Protein AF-A0A6P0NFQ8-F1 (afdb_monomer_lite)

Sequence (67 aa):
MAVDKELEIKLQFLDEADEYLQTLDGSLLDLAQTGVLQDNINAALRSAHSIKGGAAMMGFVLLSDFA

Secondary structure (DSSP, 8-state):
-HHHHHHHHHHHHHHHHHHHHHHHHHHHHHHHHH---HHHHHHHHHHHHHHHHHHHHHT-HHHHHH-

Radius of gyration: 14.19 Å; chains: 1; bounding box: 35×18×37 Å

Foldseek 3Di:
DVVVVLVVLVVVLVVLLVVLVVQLVVLVVCCVVVNDDPVSVVSNVVSLVSQLVSCVVNVVVVRNVVD

Structure (mmCIF, N/CA/C/O backbone):
data_AF-A0A6P0NFQ8-F1
#
_entry.id   AF-A0A6P0NFQ8-F1
#
loop_
_atom_site.group_PDB
_atom_site.id
_atom_site.type_symbol
_atom_site.label_atom_id
_atom_site.label_alt_id
_atom_site.label_comp_id
_atom_site.label_asym_id
_atom_site.label_entity_id
_atom_site.label_seq_id
_atom_site.pdbx_PDB_ins_code
_atom_site.Cartn_x
_atom_site.Cartn_y
_atom_site.Cartn_z
_atom_site.occupancy
_atom_site.B_iso_or_equiv
_atom_site.auth_seq_id
_atom_site.auth_comp_id
_atom_site.auth_asym_id
_atom_site.auth_atom_id
_atom_site.pdbx_PDB_model_num
ATOM 1 N N . MET A 1 1 ? 19.801 -9.063 -21.187 1.00 61.28 1 MET A N 1
ATOM 2 C CA . MET A 1 1 ? 20.379 -9.111 -19.825 1.00 61.28 1 MET A CA 1
ATOM 3 C C . MET A 1 1 ? 19.947 -7.929 -18.957 1.00 61.28 1 MET A C 1
ATOM 5 O O . MET A 1 1 ? 19.380 -8.196 -17.918 1.00 61.28 1 MET A O 1
ATOM 9 N N . ALA A 1 2 ? 20.135 -6.654 -19.337 1.00 63.56 2 ALA A N 1
ATOM 10 C CA . ALA A 1 2 ? 19.701 -5.523 -18.487 1.00 63.56 2 ALA A CA 1
ATOM 11 C C . ALA A 1 2 ? 18.165 -5.363 -18.367 1.00 63.56 2 ALA A C 1
ATOM 13 O O . ALA A 1 2 ? 17.662 -5.148 -17.273 1.00 63.56 2 ALA A O 1
ATOM 14 N N . VAL A 1 3 ? 17.430 -5.544 -19.473 1.00 70.44 3 VAL A N 1
ATOM 15 C CA . VAL A 1 3 ? 15.948 -5.480 -19.513 1.00 70.44 3 VAL A CA 1
ATOM 16 C C . VAL A 1 3 ? 15.291 -6.561 -18.644 1.00 70.44 3 VAL A C 1
ATOM 18 O O . VAL A 1 3 ? 14.243 -6.334 -18.056 1.00 70.44 3 VAL A O 1
ATOM 21 N N . ASP A 1 4 ? 15.938 -7.720 -18.537 1.00 85.75 4 ASP A N 1
ATOM 22 C CA . ASP A 1 4 ? 15.463 -8.864 -17.750 1.00 85.75 4 ASP A CA 1
ATOM 23 C C . ASP A 1 4 ? 15.443 -8.528 -16.250 1.00 85.75 4 ASP A C 1
ATOM 25 O O . ASP A 1 4 ? 14.455 -8.731 -15.556 1.00 85.75 4 ASP A O 1
ATOM 29 N N . LYS A 1 5 ? 16.503 -7.861 -15.779 1.00 92.19 5 LYS A N 1
ATOM 30 C CA . LYS A 1 5 ? 16.637 -7.452 -14.380 1.00 92.19 5 LYS A CA 1
ATOM 31 C C . LYS A 1 5 ? 15.689 -6.320 -13.984 1.00 92.19 5 LYS A C 1
ATOM 33 O O . LYS A 1 5 ? 15.211 -6.286 -12.858 1.00 92.19 5 LYS A O 1
ATOM 38 N N . GLU A 1 6 ? 15.415 -5.380 -14.889 1.00 93.75 6 GLU A N 1
ATOM 39 C CA . GLU A 1 6 ? 14.411 -4.338 -14.635 1.00 93.75 6 GLU A CA 1
ATOM 40 C C . GLU A 1 6 ? 13.004 -4.942 -14.514 1.00 93.75 6 GLU A C 1
ATOM 42 O O . GLU A 1 6 ? 12.233 -4.547 -13.640 1.00 93.75 6 GLU A O 1
ATOM 47 N N . LEU A 1 7 ? 12.683 -5.918 -15.370 1.00 94.62 7 LEU A N 1
ATOM 48 C CA . LEU A 1 7 ? 11.419 -6.643 -15.305 1.00 94.62 7 LEU A CA 1
ATOM 49 C C . LEU A 1 7 ? 11.296 -7.449 -14.005 1.00 94.62 7 LEU A C 1
ATOM 51 O O . LEU A 1 7 ? 10.250 -7.393 -13.368 1.00 94.62 7 LEU A O 1
ATOM 55 N N . GLU A 1 8 ? 12.356 -8.139 -13.588 1.00 96.31 8 GLU A N 1
ATOM 56 C CA . GLU A 1 8 ? 12.402 -8.884 -12.323 1.00 96.31 8 GLU A CA 1
ATOM 57 C C . GLU A 1 8 ? 12.100 -7.983 -11.114 1.00 96.31 8 GLU A C 1
ATOM 59 O O . GLU A 1 8 ? 11.238 -8.313 -10.305 1.00 96.31 8 GLU A O 1
ATOM 64 N N . ILE A 1 9 ? 12.726 -6.802 -11.034 1.00 96.62 9 ILE A N 1
ATOM 65 C CA . ILE A 1 9 ? 12.481 -5.839 -9.944 1.00 96.62 9 ILE A CA 1
ATOM 66 C C . ILE A 1 9 ? 11.026 -5.348 -9.959 1.00 96.62 9 ILE A C 1
ATOM 68 O O . ILE A 1 9 ? 10.400 -5.223 -8.909 1.00 96.62 9 ILE A O 1
ATOM 72 N N . LYS A 1 10 ? 10.468 -5.090 -11.147 1.00 96.81 10 LYS A N 1
ATOM 73 C CA . LYS A 1 10 ? 9.064 -4.681 -11.289 1.00 96.81 10 LYS A CA 1
ATOM 74 C C . LYS A 1 10 ? 8.099 -5.769 -10.832 1.00 96.81 10 LYS A C 1
ATOM 76 O O . LYS A 1 10 ? 7.098 -5.436 -10.212 1.00 96.81 10 LYS A O 1
ATOM 81 N N . LEU A 1 11 ? 8.388 -7.035 -11.131 1.00 96.19 11 LEU A N 1
ATOM 82 C CA . LEU A 1 11 ? 7.580 -8.166 -10.673 1.00 96.19 11 LEU A CA 1
ATOM 83 C C . LEU A 1 11 ? 7.676 -8.338 -9.155 1.00 96.19 11 LEU A C 1
ATOM 85 O O . LEU A 1 11 ? 6.643 -8.456 -8.511 1.00 96.19 11 LEU A O 1
ATOM 89 N N . GLN A 1 12 ? 8.877 -8.234 -8.582 1.00 97.75 12 GLN A N 1
ATOM 90 C CA . GLN A 1 12 ? 9.056 -8.277 -7.130 1.00 97.75 12 GLN A CA 1
ATOM 91 C C . GLN A 1 12 ? 8.268 -7.162 -6.424 1.00 97.75 12 GLN A C 1
ATOM 93 O O . GLN A 1 12 ? 7.629 -7.407 -5.407 1.00 97.75 12 GLN A O 1
ATOM 98 N N . PHE A 1 13 ? 8.256 -5.945 -6.979 1.00 98.06 13 PHE A N 1
ATOM 99 C CA . PHE A 1 13 ? 7.420 -4.870 -6.442 1.00 98.06 13 PHE A CA 1
ATOM 100 C C . PHE A 1 13 ? 5.925 -5.230 -6.454 1.00 98.06 13 PHE A C 1
ATOM 102 O O . PHE A 1 13 ? 5.211 -4.830 -5.540 1.00 98.06 13 PHE A O 1
ATOM 109 N N . LEU A 1 14 ? 5.430 -5.947 -7.469 1.00 97.00 14 LEU A N 1
ATOM 110 C CA . LEU A 1 14 ? 4.022 -6.358 -7.497 1.00 97.00 14 LEU A CA 1
ATOM 111 C C . LEU A 1 14 ? 3.711 -7.359 -6.376 1.00 97.00 14 LEU A C 1
ATOM 113 O O . LEU A 1 14 ? 2.676 -7.214 -5.732 1.00 97.00 14 LEU A O 1
ATOM 117 N N . ASP A 1 15 ? 4.624 -8.290 -6.090 1.00 98.12 15 ASP A N 1
ATOM 118 C CA . ASP A 1 15 ? 4.488 -9.206 -4.950 1.00 98.12 15 ASP A CA 1
ATOM 119 C C . ASP A 1 15 ? 4.483 -8.432 -3.613 1.00 98.12 15 ASP A C 1
ATOM 121 O O . ASP A 1 15 ? 3.616 -8.644 -2.765 1.00 98.12 15 ASP A O 1
ATOM 125 N N . GLU A 1 16 ? 5.390 -7.462 -3.441 1.00 98.00 16 GLU A N 1
ATOM 126 C CA . GLU A 1 16 ? 5.427 -6.586 -2.256 1.00 98.00 16 GLU A CA 1
ATOM 127 C C . GLU A 1 16 ? 4.154 -5.728 -2.127 1.00 98.00 16 GLU A C 1
ATOM 129 O O . GLU A 1 16 ? 3.631 -5.519 -1.029 1.00 98.00 16 GLU A O 1
ATOM 134 N N . ALA A 1 17 ? 3.623 -5.228 -3.246 1.00 98.12 17 ALA A N 1
ATOM 135 C CA . ALA A 1 17 ? 2.388 -4.453 -3.270 1.00 98.12 17 ALA A CA 1
ATOM 136 C C . ALA A 1 17 ? 1.185 -5.287 -2.803 1.00 98.12 17 ALA A C 1
ATOM 138 O O . ALA A 1 17 ? 0.353 -4.766 -2.056 1.00 98.12 17 ALA A O 1
ATOM 139 N N . ASP A 1 18 ? 1.117 -6.568 -3.170 1.00 98.19 18 ASP A N 1
ATOM 140 C CA . ASP A 1 18 ? 0.078 -7.485 -2.694 1.00 98.19 18 ASP A CA 1
ATOM 141 C C . ASP A 1 18 ? 0.159 -7.707 -1.173 1.00 98.19 18 ASP A C 1
ATOM 143 O O . ASP A 1 18 ? -0.871 -7.702 -0.492 1.00 98.19 18 ASP A O 1
ATOM 147 N N . GLU A 1 19 ? 1.360 -7.817 -0.599 1.00 98.44 19 GLU A N 1
ATOM 148 C CA . GLU A 1 19 ? 1.541 -7.904 0.860 1.00 98.44 19 GLU A CA 1
ATOM 149 C C . GLU A 1 19 ? 1.072 -6.628 1.582 1.00 98.44 19 GLU A C 1
ATOM 151 O O . GLU A 1 19 ? 0.396 -6.683 2.622 1.00 98.44 19 GLU A O 1
ATOM 156 N N . TYR A 1 20 ? 1.374 -5.453 1.019 1.00 98.44 20 TYR A N 1
ATOM 157 C CA . TYR A 1 20 ? 0.876 -4.186 1.554 1.00 98.44 20 TYR A CA 1
ATOM 158 C C . TYR A 1 20 ? -0.647 -4.072 1.445 1.00 98.44 20 TYR A C 1
ATOM 160 O O . TYR A 1 20 ? -1.281 -3.571 2.377 1.00 98.44 20 TYR A O 1
ATOM 168 N N . LEU A 1 21 ? -1.255 -4.560 0.360 1.00 98.25 21 LEU A N 1
ATOM 169 C CA . LEU A 1 21 ? -2.711 -4.587 0.207 1.00 98.25 21 LEU A CA 1
ATOM 170 C C . LEU A 1 21 ? -3.375 -5.495 1.246 1.00 98.25 21 LEU A C 1
ATOM 172 O O . LEU A 1 21 ? -4.375 -5.093 1.838 1.00 98.25 21 LEU A O 1
ATOM 176 N N . GLN A 1 22 ? -2.801 -6.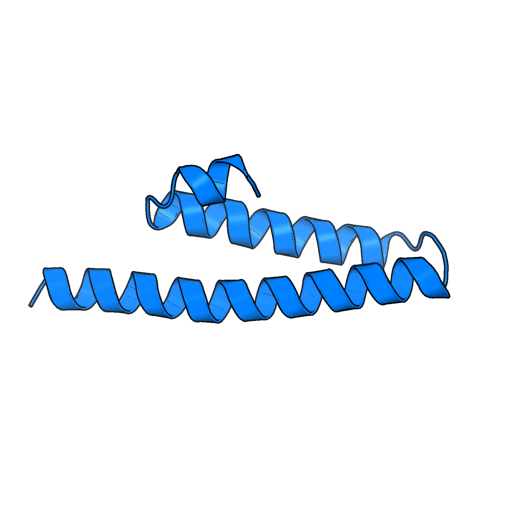664 1.538 1.00 98.31 22 GLN A N 1
ATOM 177 C CA . GLN A 1 22 ? -3.295 -7.544 2.606 1.00 98.31 22 GLN A CA 1
ATOM 178 C C . GLN A 1 22 ? -3.214 -6.870 3.983 1.00 98.31 22 GLN A C 1
ATOM 180 O O . GLN A 1 22 ? -4.153 -6.944 4.777 1.00 98.31 22 GLN A O 1
ATOM 185 N N . THR A 1 23 ? -2.114 -6.163 4.259 1.00 97.31 23 THR A N 1
ATOM 186 C CA . THR A 1 23 ? -1.945 -5.407 5.512 1.00 97.31 23 THR A CA 1
ATOM 187 C C . THR A 1 23 ? -2.958 -4.267 5.623 1.00 97.31 23 THR A C 1
ATOM 189 O O . THR A 1 23 ? -3.524 -4.030 6.696 1.00 97.31 23 THR A O 1
ATOM 192 N N . LEU A 1 24 ? -3.201 -3.559 4.517 1.00 97.50 24 LEU A N 1
ATOM 193 C CA . LEU A 1 24 ? -4.192 -2.492 4.435 1.00 97.50 24 LEU A CA 1
ATOM 194 C C . LEU A 1 24 ? -5.605 -3.034 4.682 1.00 97.50 24 LEU A C 1
ATOM 196 O O . LEU A 1 24 ? -6.316 -2.477 5.515 1.00 97.50 24 LEU A O 1
ATOM 200 N N . ASP A 1 25 ? -5.985 -4.127 4.019 1.00 97.56 25 ASP A N 1
ATOM 201 C CA . ASP A 1 25 ? -7.298 -4.762 4.173 1.00 97.56 25 ASP A CA 1
ATOM 202 C C . ASP A 1 25 ? -7.545 -5.210 5.621 1.00 97.56 25 ASP A C 1
ATOM 204 O O . ASP A 1 25 ? -8.551 -4.837 6.227 1.00 97.56 25 ASP A O 1
ATOM 208 N N . GLY A 1 26 ? -6.574 -5.897 6.233 1.00 96.31 26 GLY A N 1
ATOM 209 C CA . GLY A 1 26 ? -6.650 -6.292 7.642 1.00 96.31 26 GLY A CA 1
ATOM 210 C C . GLY A 1 26 ? -6.795 -5.095 8.587 1.00 96.31 26 GLY A C 1
ATOM 211 O O . GLY A 1 26 ? -7.675 -5.080 9.445 1.00 96.31 26 GLY A O 1
ATOM 212 N N . SER A 1 27 ? -6.002 -4.038 8.373 1.00 95.62 27 SER A N 1
ATOM 213 C CA . SER A 1 27 ? -6.082 -2.813 9.182 1.00 95.62 27 SER A CA 1
ATOM 214 C C . SER A 1 27 ? -7.457 -2.143 9.080 1.00 95.62 27 SER A C 1
ATOM 216 O O . SER A 1 27 ? -7.982 -1.643 10.076 1.00 95.62 27 SER A O 1
ATOM 218 N N . LEU A 1 28 ? -8.059 -2.126 7.885 1.00 94.81 28 LEU A N 1
ATOM 219 C CA . LEU A 1 28 ? -9.393 -1.567 7.655 1.00 94.81 28 LEU A CA 1
ATOM 220 C C . LEU A 1 28 ? -10.493 -2.428 8.283 1.00 94.81 28 LEU A C 1
ATOM 222 O O . LEU A 1 28 ? -11.432 -1.882 8.869 1.00 94.81 28 LEU A O 1
ATOM 226 N N . LEU A 1 29 ? -10.369 -3.754 8.208 1.00 95.88 29 LEU A N 1
ATOM 227 C CA . LEU A 1 29 ? -11.296 -4.680 8.848 1.00 95.88 29 LEU A CA 1
ATOM 228 C C . LEU A 1 29 ? -11.284 -4.509 10.374 1.00 95.88 29 LEU A C 1
ATOM 230 O O . LEU A 1 29 ? -12.346 -4.394 10.990 1.00 95.88 29 LEU A O 1
ATOM 234 N N . ASP A 1 30 ? -10.098 -4.409 10.974 1.00 94.56 30 ASP A N 1
ATOM 235 C CA . ASP A 1 30 ? -9.946 -4.188 12.412 1.00 94.56 30 ASP A CA 1
ATOM 236 C C . ASP A 1 30 ? -10.517 -2.831 12.837 1.00 94.56 30 ASP A C 1
ATOM 238 O O . ASP A 1 30 ? -11.201 -2.744 13.859 1.00 94.56 30 ASP A O 1
ATOM 242 N N . LEU A 1 31 ? -10.303 -1.770 12.047 1.00 93.25 31 LEU A N 1
ATOM 243 C CA . LEU A 1 31 ? -10.926 -0.460 12.281 1.00 93.25 31 LEU A CA 1
ATOM 244 C C . LEU A 1 31 ? -12.455 -0.535 12.248 1.00 93.25 31 LEU A C 1
ATOM 246 O O . LEU A 1 31 ? -13.121 0.079 13.084 1.00 93.25 31 LEU A O 1
ATOM 250 N N . ALA A 1 32 ? -13.019 -1.294 11.307 1.00 92.31 32 ALA A N 1
ATOM 251 C CA . ALA A 1 32 ? -14.463 -1.465 11.194 1.00 92.31 32 ALA A CA 1
ATOM 252 C C . ALA A 1 32 ? -15.057 -2.221 12.395 1.00 92.31 32 ALA A C 1
ATOM 254 O O . ALA A 1 32 ? -16.179 -1.931 12.807 1.00 92.31 32 ALA A O 1
ATOM 255 N N . GLN A 1 33 ? -14.314 -3.172 12.969 1.00 93.19 33 GLN A N 1
ATOM 256 C CA . GLN A 1 33 ? -14.779 -3.995 14.090 1.00 93.19 33 GLN A CA 1
ATOM 257 C C . GLN A 1 33 ? -14.542 -3.352 15.460 1.00 93.19 33 GLN A C 1
ATOM 259 O O . GLN A 1 33 ? -15.391 -3.448 16.346 1.00 93.19 33 GLN A O 1
ATOM 264 N N . THR A 1 34 ? -13.384 -2.722 15.651 1.00 90.25 34 THR A N 1
ATOM 265 C CA . THR A 1 34 ? -12.903 -2.258 16.966 1.00 90.25 34 THR A CA 1
ATOM 266 C C . THR A 1 34 ? -12.982 -0.741 17.145 1.00 90.25 34 THR A C 1
ATOM 268 O O . THR A 1 34 ? -12.784 -0.237 18.251 1.00 90.25 34 THR A O 1
ATOM 271 N N . GLY A 1 35 ? -13.334 -0.010 16.083 1.00 83.56 35 GLY A N 1
ATOM 272 C CA . GLY A 1 35 ? -13.337 1.447 16.054 1.00 83.56 35 GLY A CA 1
ATOM 273 C C . GLY A 1 35 ? -11.963 2.031 15.725 1.00 83.56 35 GLY A C 1
ATOM 274 O O . GLY A 1 35 ? -11.019 1.334 15.359 1.00 83.56 35 GLY A O 1
ATOM 275 N N . VAL A 1 36 ? -11.852 3.357 15.820 1.00 84.06 36 VAL A N 1
ATOM 276 C CA . VAL A 1 36 ? -10.649 4.084 15.401 1.00 84.06 36 VAL A CA 1
ATOM 277 C C . VAL A 1 36 ? -9.527 3.921 16.426 1.00 84.06 36 VAL A C 1
ATOM 279 O O . VAL A 1 36 ? -9.425 4.677 17.391 1.00 84.06 36 VAL A O 1
ATOM 282 N N . LEU A 1 37 ? -8.660 2.942 16.179 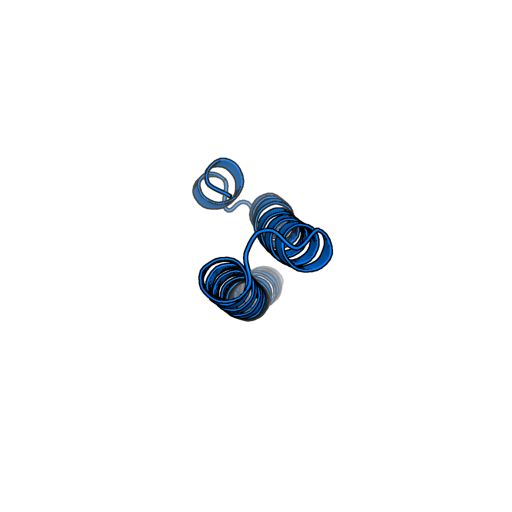1.00 89.75 37 LEU A N 1
ATOM 283 C CA . LEU A 1 37 ? -7.392 2.767 16.876 1.00 89.75 37 LEU A CA 1
ATOM 284 C C . LEU A 1 37 ? -6.263 3.381 16.047 1.00 89.75 37 LEU A C 1
ATOM 286 O O . LEU A 1 37 ? -6.120 3.105 14.853 1.00 89.75 37 LEU A O 1
ATOM 290 N N . GLN A 1 38 ? -5.452 4.221 16.690 1.00 92.00 38 GLN A N 1
ATOM 291 C CA . GLN A 1 38 ? -4.383 4.969 16.028 1.00 92.00 38 GLN A CA 1
ATOM 292 C C . GLN A 1 38 ? -3.375 4.046 15.329 1.00 92.00 38 GLN A C 1
ATOM 294 O O . GLN A 1 38 ? -2.919 4.357 14.231 1.00 92.00 38 GLN A O 1
ATOM 299 N N . ASP A 1 39 ? -3.068 2.895 15.926 1.00 91.88 39 ASP A N 1
ATOM 300 C CA . ASP A 1 39 ? -2.118 1.936 15.363 1.00 91.88 39 ASP A CA 1
ATOM 301 C C . ASP A 1 39 ? -2.615 1.313 14.056 1.00 91.88 39 ASP A C 1
ATOM 303 O O . ASP A 1 39 ? -1.834 1.200 13.110 1.00 91.88 39 ASP A O 1
ATOM 307 N N . ASN A 1 40 ? -3.914 1.017 13.956 1.00 91.31 40 ASN A N 1
ATOM 308 C CA . ASN A 1 4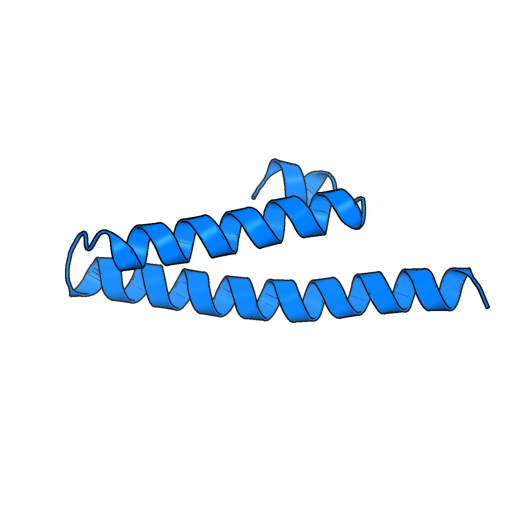0 ? -4.515 0.457 12.744 1.00 91.31 40 ASN A CA 1
ATOM 309 C C . ASN A 1 40 ? -4.553 1.498 11.617 1.00 91.31 40 ASN A C 1
ATOM 311 O O . ASN A 1 40 ? -4.193 1.194 10.481 1.00 91.31 40 ASN A O 1
ATOM 315 N N . ILE A 1 41 ? -4.895 2.758 11.929 1.00 94.94 41 ILE A N 1
ATOM 316 C CA . ILE A 1 41 ? -4.796 3.858 10.952 1.00 94.94 41 ILE A CA 1
ATOM 317 C C . ILE A 1 41 ? -3.350 4.021 10.479 1.00 94.94 41 ILE A C 1
ATOM 319 O O . ILE A 1 41 ? -3.092 4.144 9.283 1.00 94.94 41 ILE A O 1
ATOM 323 N N . ASN A 1 42 ? -2.392 4.000 11.402 1.00 96.06 42 ASN A N 1
ATOM 324 C CA . ASN A 1 42 ? -0.984 4.143 11.060 1.00 96.06 42 ASN A CA 1
ATOM 325 C C . ASN A 1 42 ? -0.478 2.978 10.193 1.00 96.06 42 ASN A C 1
ATOM 327 O O . ASN A 1 42 ? 0.324 3.203 9.287 1.00 96.06 42 ASN A O 1
ATOM 331 N N . ALA A 1 43 ? -0.921 1.745 10.452 1.00 95.31 43 ALA A N 1
ATOM 332 C CA . ALA A 1 43 ? -0.577 0.577 9.644 1.00 95.31 43 ALA A CA 1
ATOM 333 C C . ALA A 1 43 ? -1.150 0.675 8.220 1.00 95.31 43 ALA A C 1
ATOM 335 O O . ALA A 1 43 ? -0.407 0.489 7.251 1.00 95.31 43 ALA A O 1
ATOM 336 N N . ALA A 1 44 ? -2.419 1.072 8.092 1.00 96.12 44 ALA A N 1
ATOM 337 C CA . ALA A 1 44 ? -3.061 1.335 6.807 1.00 96.12 44 ALA A CA 1
ATOM 338 C C . ALA A 1 44 ? -2.318 2.423 6.008 1.00 96.12 44 ALA A C 1
ATOM 340 O O . ALA A 1 44 ? -1.940 2.207 4.856 1.00 96.12 44 ALA A O 1
ATOM 341 N N . LEU A 1 45 ? -2.028 3.568 6.638 1.00 97.19 45 LEU A N 1
ATOM 342 C CA . LEU A 1 45 ? -1.331 4.685 5.993 1.00 97.19 45 LEU A CA 1
ATOM 343 C C . LEU A 1 45 ? 0.084 4.317 5.542 1.00 97.19 45 LEU A C 1
ATOM 345 O O . LEU A 1 45 ? 0.492 4.703 4.449 1.00 97.19 45 LEU A O 1
ATOM 349 N N . ARG A 1 46 ? 0.839 3.567 6.355 1.00 98.06 46 ARG A N 1
ATOM 350 C CA . ARG A 1 46 ? 2.179 3.104 5.963 1.00 98.06 46 ARG A CA 1
ATOM 351 C C . ARG A 1 46 ? 2.122 2.158 4.769 1.00 98.06 46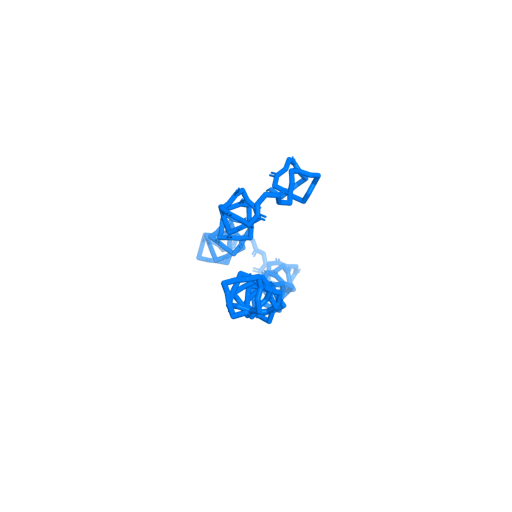 ARG A C 1
ATOM 353 O O . ARG A 1 46 ? 2.941 2.304 3.872 1.00 98.06 46 ARG A O 1
ATOM 360 N N . SER A 1 47 ? 1.155 1.243 4.738 1.00 98.25 47 SER A N 1
ATOM 361 C CA . SER A 1 47 ? 0.989 0.302 3.622 1.00 98.25 47 SER A CA 1
ATOM 362 C C . SER A 1 47 ? 0.681 1.042 2.318 1.00 98.25 47 SER A C 1
ATOM 364 O O . SER A 1 47 ? 1.367 0.842 1.319 1.00 98.25 47 SER A O 1
ATOM 366 N N . ALA A 1 48 ? -0.263 1.990 2.351 1.00 98.31 48 ALA A N 1
ATOM 367 C CA . ALA A 1 48 ? -0.562 2.851 1.205 1.00 98.31 48 ALA A CA 1
ATOM 368 C C . ALA A 1 48 ? 0.657 3.688 0.768 1.00 98.31 48 ALA A C 1
ATOM 370 O O . ALA A 1 48 ? 0.978 3.757 -0.417 1.00 98.31 48 ALA A O 1
ATOM 371 N N . HIS A 1 49 ? 1.395 4.265 1.724 1.00 98.44 49 HIS A N 1
ATOM 372 C CA . HIS A 1 49 ? 2.604 5.042 1.442 1.00 98.44 49 HIS A CA 1
ATOM 373 C C . HIS A 1 49 ? 3.701 4.208 0.762 1.00 98.44 49 HIS A C 1
ATOM 375 O O . HIS A 1 49 ? 4.340 4.690 -0.176 1.00 98.44 49 HIS A O 1
ATOM 381 N N . SER A 1 50 ? 3.904 2.961 1.194 1.00 98.50 50 SER A N 1
ATOM 382 C CA . SER A 1 50 ? 4.862 2.049 0.564 1.00 98.50 50 SER A CA 1
ATOM 383 C C . SER A 1 50 ? 4.460 1.698 -0.869 1.00 98.50 50 SER A C 1
ATOM 385 O O . SER A 1 50 ? 5.306 1.769 -1.759 1.00 98.50 50 SER A O 1
ATOM 387 N N . ILE A 1 51 ? 3.174 1.416 -1.124 1.00 98.56 51 ILE A N 1
ATOM 388 C CA . ILE A 1 51 ? 2.661 1.161 -2.484 1.00 98.56 51 ILE A CA 1
ATOM 389 C C . ILE A 1 51 ? 2.893 2.385 -3.376 1.00 98.56 51 ILE A C 1
ATOM 391 O O . ILE A 1 51 ? 3.453 2.257 -4.465 1.00 98.56 51 ILE A O 1
ATOM 395 N N . LYS A 1 52 ? 2.530 3.582 -2.898 1.00 98.44 52 LYS A N 1
ATOM 396 C CA . LYS A 1 52 ? 2.747 4.849 -3.606 1.00 98.44 52 LYS A CA 1
ATOM 397 C C . LYS A 1 52 ? 4.211 5.045 -3.999 1.00 98.44 52 LYS A C 1
ATOM 399 O O . LYS A 1 52 ? 4.509 5.360 -5.155 1.00 98.44 52 LYS A O 1
ATOM 404 N N . GLY A 1 53 ? 5.113 4.892 -3.027 1.00 98.19 53 GLY A N 1
ATOM 405 C CA . GLY A 1 53 ? 6.550 5.090 -3.200 1.00 98.19 53 GLY A CA 1
ATOM 406 C C . GLY A 1 53 ? 7.172 4.057 -4.137 1.00 98.19 53 GLY A C 1
ATOM 407 O O . GLY A 1 53 ? 7.873 4.429 -5.078 1.00 98.19 53 GLY A O 1
ATOM 408 N N . GLY A 1 54 ? 6.862 2.774 -3.939 1.00 98.00 54 GLY A N 1
ATOM 409 C CA . GLY A 1 54 ? 7.336 1.697 -4.807 1.00 98.00 54 GLY A CA 1
ATOM 410 C C . GLY A 1 54 ? 6.831 1.848 -6.244 1.00 98.00 54 GLY A C 1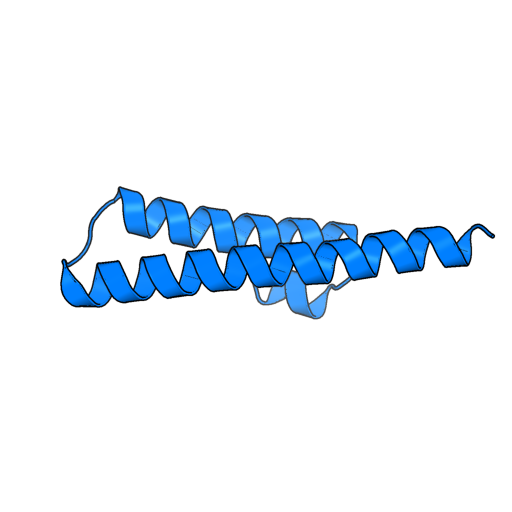
ATOM 411 O O . GLY A 1 54 ? 7.618 1.755 -7.187 1.00 98.00 54 GLY A O 1
ATOM 412 N N . ALA A 1 55 ? 5.561 2.222 -6.429 1.00 98.38 55 ALA A N 1
ATOM 413 C CA . ALA A 1 55 ? 4.996 2.503 -7.746 1.00 98.38 55 ALA A CA 1
ATOM 414 C C . ALA A 1 55 ? 5.722 3.659 -8.453 1.00 98.38 55 ALA A C 1
ATOM 416 O O . ALA A 1 55 ? 6.024 3.552 -9.644 1.00 98.38 55 ALA A O 1
ATOM 417 N N . ALA A 1 56 ? 6.066 4.735 -7.731 1.00 97.94 56 ALA A N 1
ATOM 418 C CA . ALA A 1 56 ? 6.866 5.833 -8.280 1.00 97.94 56 ALA A CA 1
ATOM 419 C C . ALA A 1 56 ? 8.250 5.349 -8.734 1.00 97.94 56 ALA A C 1
ATOM 421 O O . ALA A 1 56 ? 8.691 5.683 -9.834 1.00 97.94 56 ALA A O 1
ATOM 422 N N . MET A 1 57 ? 8.917 4.529 -7.915 1.00 96.88 57 MET A N 1
ATOM 423 C CA . MET A 1 57 ? 10.239 3.973 -8.227 1.00 96.88 57 MET A CA 1
ATOM 424 C C . MET A 1 57 ? 10.213 3.056 -9.454 1.00 96.88 57 MET A C 1
ATOM 426 O O . MET A 1 57 ? 11.165 3.055 -10.233 1.00 96.88 57 MET A O 1
ATOM 430 N N . MET A 1 58 ? 9.129 2.301 -9.651 1.00 96.62 58 MET A N 1
ATOM 431 C CA . MET A 1 58 ? 8.947 1.415 -10.807 1.00 96.62 58 MET A CA 1
ATOM 432 C C . MET A 1 58 ? 8.455 2.140 -12.071 1.00 96.62 58 MET A C 1
ATOM 434 O O . MET A 1 58 ? 8.412 1.543 -13.151 1.00 96.62 58 MET A O 1
ATOM 438 N N . GLY A 1 59 ? 8.092 3.422 -11.966 1.00 96.38 59 GLY A N 1
ATOM 439 C CA . GLY A 1 59 ? 7.525 4.208 -13.064 1.00 96.38 59 GLY A CA 1
ATOM 440 C C . GLY A 1 59 ? 6.042 3.926 -13.334 1.00 96.38 59 GLY A C 1
ATOM 441 O O . GLY A 1 59 ? 5.528 4.283 -14.394 1.00 96.38 59 GLY A O 1
ATOM 442 N N . PHE A 1 60 ? 5.331 3.306 -12.392 1.00 97.00 60 PHE A N 1
ATOM 443 C CA . PHE A 1 60 ? 3.888 3.072 -12.462 1.00 97.00 60 PHE A CA 1
ATOM 444 C C . PHE A 1 60 ? 3.120 4.317 -12.009 1.00 97.00 60 PHE A C 1
ATOM 446 O O . PHE A 1 60 ? 2.480 4.333 -10.961 1.00 97.00 60 PHE A O 1
ATOM 453 N N . VAL A 1 61 ? 3.191 5.375 -12.822 1.00 97.00 61 VAL A N 1
ATOM 454 C CA . VAL A 1 61 ? 2.667 6.714 -12.493 1.00 97.00 61 VAL A CA 1
ATOM 455 C C . VAL A 1 61 ? 1.195 6.677 -12.084 1.00 97.00 61 VAL A C 1
ATOM 457 O O . VAL A 1 61 ? 0.846 7.203 -11.037 1.00 97.00 61 VAL A O 1
ATOM 460 N N . LEU A 1 62 ? 0.346 5.975 -12.844 1.00 97.94 62 LEU A N 1
ATOM 461 C CA . LEU A 1 62 ? -1.086 5.887 -12.539 1.00 97.94 62 LEU A CA 1
ATOM 462 C C . LEU A 1 62 ? -1.356 5.259 -11.164 1.00 97.94 62 LEU A C 1
ATOM 464 O O . LEU A 1 62 ? -2.252 5.705 -10.455 1.00 97.94 62 LEU A O 1
ATOM 468 N N . LEU A 1 63 ? -0.575 4.246 -10.781 1.00 96.94 63 LEU A N 1
ATOM 469 C CA . LEU A 1 63 ? -0.699 3.610 -9.472 1.00 96.94 63 LEU A CA 1
ATOM 470 C C . LEU A 1 63 ? -0.165 4.518 -8.357 1.00 96.94 63 LEU A C 1
ATOM 472 O O . LEU A 1 63 ? -0.796 4.627 -7.313 1.00 96.94 63 LEU A O 1
ATOM 476 N N . SER A 1 64 ? 0.964 5.191 -8.581 1.00 98.06 64 SER A N 1
ATOM 477 C CA . SER A 1 64 ? 1.548 6.120 -7.604 1.00 98.06 64 SER A CA 1
ATOM 478 C C . SER A 1 64 ? 0.671 7.351 -7.349 1.00 98.06 64 SER A C 1
ATOM 480 O O . SER A 1 64 ? 0.591 7.841 -6.225 1.00 98.06 64 SER A O 1
ATOM 482 N N . ASP A 1 65 ? -0.015 7.847 -8.376 1.00 97.75 65 ASP A N 1
ATOM 483 C CA . ASP A 1 65 ? -0.947 8.967 -8.236 1.00 97.75 65 ASP A CA 1
ATOM 484 C C . ASP A 1 65 ? -2.234 8.550 -7.515 1.00 97.75 65 ASP A C 1
ATOM 486 O O . ASP A 1 65 ? -2.829 9.357 -6.799 1.00 97.75 65 ASP A O 1
ATOM 490 N N . PHE A 1 66 ? -2.662 7.298 -7.702 1.00 96.62 66 PHE A N 1
ATOM 491 C CA . PHE A 1 66 ? -3.845 6.744 -7.051 1.00 96.62 66 PHE A CA 1
ATOM 492 C C . PHE A 1 66 ? -3.621 6.427 -5.563 1.00 96.62 66 PHE A C 1
ATOM 494 O O . PHE A 1 66 ? -4.503 6.715 -4.754 1.00 96.62 66 PHE A O 1
ATOM 501 N N . ALA A 1 67 ? -2.475 5.827 -5.221 1.00 92.50 67 ALA A N 1
ATOM 502 C CA . ALA A 1 67 ? -2.114 5.399 -3.863 1.00 92.50 67 ALA A CA 1
ATOM 503 C C . ALA A 1 67 ? -1.627 6.556 -2.970 1.00 92.50 67 A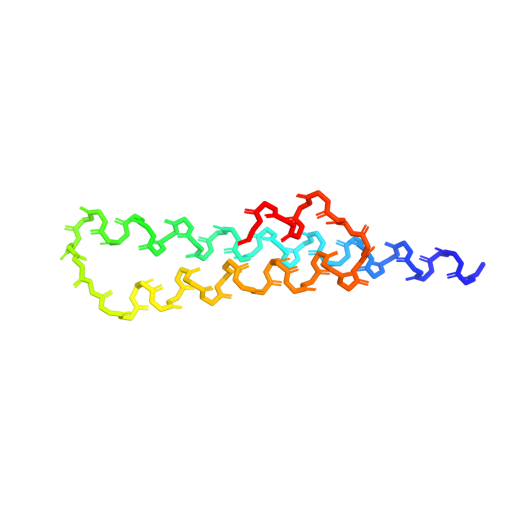LA A C 1
ATOM 505 O O . ALA A 1 67 ? -1.962 6.546 -1.765 1.00 92.50 67 ALA A O 1
#

pLDDT: mean 94.35, std 7.18, range [61.28, 98.56]